Protein AF-A0A316FF30-F1 (afdb_monomer_lite)

Radius of gyration: 10.59 Å; chains: 1; bounding box: 27×17×27 Å

Organism: NCBI:txid512350

Structure (mmCIF, N/CA/C/O backbone):
data_AF-A0A316FF30-F1
#
_entry.id   AF-A0A316FF30-F1
#
loop_
_atom_site.group_PDB
_atom_site.id
_atom_site.type_symbol
_atom_site.label_atom_id
_atom_site.label_alt_id
_atom_site.label_comp_id
_atom_site.label_asym_id
_atom_site.label_entity_id
_atom_site.label_seq_id
_atom_site.pdbx_PDB_ins_code
_atom_site.Cartn_x
_atom_site.Cartn_y
_atom_site.Cartn_z
_atom_site.occupancy
_atom_site.B_iso_or_equiv
_atom_site.auth_seq_id
_atom_site.auth_comp_id
_atom_site.auth_asym_id
_atom_site.auth_atom_id
_atom_site.pdbx_PDB_model_num
ATOM 1 N N . MET A 1 1 ? -16.367 8.110 12.573 1.00 63.69 1 MET A N 1
ATOM 2 C CA . MET A 1 1 ? -16.411 8.513 11.148 1.00 63.69 1 MET A CA 1
ATOM 3 C C . MET A 1 1 ? -15.511 7.543 10.415 1.00 63.69 1 MET A C 1
ATOM 5 O O . MET A 1 1 ? -14.318 7.559 10.684 1.00 63.69 1 MET A O 1
ATOM 9 N N . SER A 1 2 ? -16.073 6.653 9.597 1.00 75.81 2 SER A N 1
ATOM 10 C CA . SER A 1 2 ? -15.293 5.611 8.922 1.00 75.81 2 SER A CA 1
ATOM 11 C C . SER A 1 2 ? -14.561 6.200 7.721 1.00 75.81 2 SER A C 1
ATOM 13 O O . SER A 1 2 ? -15.202 6.748 6.823 1.00 75.81 2 SER A O 1
ATO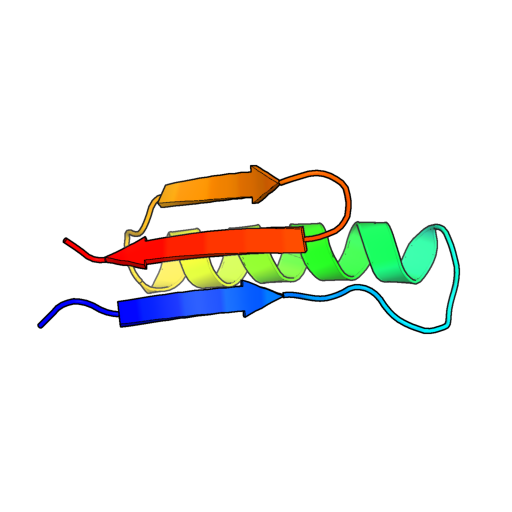M 15 N N . ILE A 1 3 ? -13.235 6.089 7.701 1.00 82.69 3 ILE A N 1
ATOM 16 C CA . ILE A 1 3 ? -12.402 6.532 6.578 1.00 82.69 3 ILE A CA 1
ATOM 17 C C . ILE A 1 3 ? -11.632 5.322 6.052 1.00 82.69 3 ILE A C 1
ATOM 19 O O . ILE A 1 3 ? -11.034 4.578 6.832 1.00 82.69 3 ILE A O 1
ATOM 23 N N . ARG A 1 4 ? -11.658 5.152 4.726 1.00 89.56 4 ARG A N 1
ATOM 24 C CA . ARG A 1 4 ? -10.858 4.182 3.975 1.00 89.56 4 ARG A CA 1
ATOM 25 C C . ARG A 1 4 ? -9.925 4.957 3.049 1.00 89.56 4 ARG A C 1
ATOM 27 O O . ARG A 1 4 ? -10.399 5.780 2.270 1.00 89.56 4 ARG A O 1
ATOM 34 N N . ILE A 1 5 ? -8.623 4.715 3.161 1.00 90.50 5 ILE A N 1
ATOM 35 C CA . ILE A 1 5 ? -7.598 5.308 2.289 1.00 90.50 5 ILE A CA 1
ATOM 36 C C . ILE A 1 5 ? -6.936 4.178 1.516 1.00 90.50 5 ILE A C 1
ATOM 38 O O . ILE A 1 5 ? -6.601 3.155 2.106 1.00 90.50 5 ILE A O 1
ATOM 42 N N . GLU A 1 6 ? -6.734 4.377 0.219 1.00 95.19 6 GLU A N 1
ATOM 43 C CA . GLU A 1 6 ? -6.057 3.418 -0.648 1.00 95.19 6 GLU A CA 1
ATOM 44 C C . GLU A 1 6 ? -4.834 4.065 -1.287 1.00 95.19 6 GLU A C 1
ATOM 46 O O . GLU A 1 6 ? -4.918 5.159 -1.847 1.00 95.19 6 GLU A O 1
ATOM 51 N N . ILE A 1 7 ? -3.698 3.378 -1.209 1.00 93.69 7 ILE A N 1
ATOM 52 C CA . ILE A 1 7 ? -2.434 3.823 -1.787 1.00 93.69 7 ILE A CA 1
ATOM 53 C C . ILE A 1 7 ? -2.069 2.870 -2.917 1.00 93.69 7 ILE A C 1
ATOM 55 O O . ILE A 1 7 ? -1.907 1.666 -2.708 1.00 93.69 7 ILE A O 1
ATOM 59 N N . HIS A 1 8 ? -1.930 3.440 -4.112 1.00 95.19 8 HIS A N 1
ATOM 60 C CA . HIS A 1 8 ? -1.662 2.727 -5.355 1.00 95.19 8 HIS A CA 1
ATOM 61 C C . HIS A 1 8 ? -0.262 3.083 -5.856 1.00 95.19 8 HIS A C 1
ATOM 63 O O . HIS A 1 8 ? -0.007 4.230 -6.227 1.00 95.19 8 HIS A O 1
ATOM 69 N N . ALA A 1 9 ? 0.644 2.106 -5.888 1.00 92.62 9 ALA A N 1
ATOM 70 C CA . ALA A 1 9 ? 1.927 2.267 -6.563 1.00 92.62 9 ALA A CA 1
ATOM 71 C C . ALA A 1 9 ? 1.703 2.247 -8.084 1.00 92.62 9 ALA A C 1
ATOM 73 O O . ALA A 1 9 ? 1.138 1.291 -8.617 1.00 92.62 9 ALA A O 1
ATOM 74 N N . THR A 1 10 ? 2.109 3.314 -8.775 1.00 89.44 10 THR A N 1
ATOM 75 C CA . THR A 1 10 ? 1.879 3.474 -10.220 1.00 89.44 10 THR A CA 1
ATOM 76 C C . THR A 1 10 ? 3.169 3.242 -11.017 1.00 89.44 10 THR A C 1
ATOM 78 O O . THR A 1 10 ? 3.658 2.117 -11.090 1.00 89.44 10 THR A O 1
ATOM 81 N N . ALA A 1 11 ? 3.731 4.280 -11.636 1.00 89.56 11 ALA A N 1
ATOM 82 C CA . ALA A 1 11 ? 4.982 4.194 -12.382 1.00 89.56 11 ALA A CA 1
ATOM 83 C C . ALA A 1 11 ? 6.195 4.221 -11.436 1.00 89.56 11 ALA A C 1
ATOM 85 O O . ALA A 1 11 ? 6.160 4.888 -10.407 1.00 89.56 11 ALA A O 1
ATOM 86 N N . GLY A 1 12 ? 7.274 3.524 -11.810 1.00 86.81 12 GLY A N 1
ATOM 87 C CA . GLY A 1 12 ? 8.517 3.445 -11.023 1.00 86.81 12 GLY A CA 1
ATOM 88 C C . GLY A 1 12 ? 8.885 2.038 -10.538 1.00 86.81 12 GLY A C 1
ATOM 89 O O . GLY A 1 12 ? 9.937 1.856 -9.937 1.00 86.81 12 GLY A O 1
ATOM 90 N N . GLY A 1 13 ? 8.061 1.024 -10.825 1.00 90.44 13 GLY A N 1
ATOM 91 C CA . GLY A 1 13 ? 8.386 -0.373 -10.528 1.00 90.44 13 GLY A CA 1
ATOM 92 C C . GLY A 1 13 ? 8.558 -0.632 -9.029 1.00 90.44 13 GLY A C 1
ATOM 93 O O . GLY A 1 13 ? 7.720 -0.222 -8.228 1.00 90.44 13 GLY A O 1
ATOM 94 N N . ALA A 1 14 ? 9.642 -1.313 -8.654 1.00 92.19 14 ALA A N 1
ATOM 95 C CA . ALA A 1 14 ? 9.904 -1.705 -7.268 1.00 92.19 14 ALA A CA 1
ATOM 96 C C . ALA A 1 14 ? 10.066 -0.505 -6.313 1.00 92.19 14 ALA A C 1
ATOM 98 O O . ALA A 1 14 ? 9.628 -0.577 -5.163 1.00 92.19 14 ALA A O 1
ATOM 99 N N . ASP A 1 15 ? 10.624 0.610 -6.789 1.00 94.88 15 ASP A N 1
ATOM 100 C CA . ASP A 1 15 ? 10.805 1.815 -5.971 1.00 94.88 15 ASP A CA 1
ATOM 101 C C . ASP A 1 15 ? 9.452 2.443 -5.619 1.00 94.88 15 ASP A C 1
ATOM 103 O O . ASP A 1 15 ? 9.220 2.843 -4.479 1.00 94.88 15 ASP A O 1
ATOM 107 N N . ALA A 1 16 ? 8.516 2.455 -6.573 1.00 93.69 16 ALA A N 1
ATOM 108 C CA . ALA A 1 16 ? 7.160 2.942 -6.340 1.00 93.69 16 ALA A CA 1
ATOM 109 C C . ALA A 1 16 ? 6.391 2.054 -5.350 1.00 93.69 16 ALA A C 1
ATOM 111 O O . ALA A 1 16 ? 5.653 2.569 -4.510 1.00 93.69 16 ALA A O 1
ATOM 112 N N . GLU A 1 17 ? 6.572 0.730 -5.419 1.00 93.69 17 GLU A N 1
ATOM 113 C CA . GLU A 1 17 ? 5.987 -0.199 -4.443 1.00 93.69 17 GLU A CA 1
ATOM 114 C C . GLU A 1 17 ? 6.578 -0.001 -3.038 1.00 93.69 17 GLU A C 1
ATOM 116 O O . GLU A 1 17 ? 5.838 -0.044 -2.053 1.00 93.69 17 GLU A O 1
ATOM 121 N N . THR A 1 18 ? 7.885 0.258 -2.948 1.00 94.31 18 THR A N 1
ATOM 122 C CA . THR A 1 18 ? 8.580 0.535 -1.680 1.00 94.31 18 THR A CA 1
ATOM 123 C C . THR A 1 18 ? 8.068 1.830 -1.059 1.00 94.31 18 THR A C 1
ATOM 125 O O . THR A 1 18 ? 7.609 1.828 0.082 1.00 94.31 18 THR A O 1
ATOM 128 N N . PHE A 1 19 ? 8.035 2.913 -1.839 1.00 95.00 19 PHE A N 1
ATOM 129 C CA . PHE A 1 19 ? 7.528 4.206 -1.387 1.00 95.00 19 PHE A CA 1
ATOM 130 C C . PHE A 1 19 ? 6.060 4.141 -0.942 1.00 95.00 19 PHE A C 1
ATOM 132 O O . PHE A 1 19 ? 5.690 4.719 0.078 1.00 95.00 19 PHE A O 1
ATOM 139 N N . ALA A 1 20 ? 5.210 3.410 -1.671 1.00 95.69 20 ALA A N 1
ATOM 140 C CA . ALA A 1 20 ? 3.812 3.226 -1.284 1.00 95.69 20 ALA A CA 1
ATOM 141 C C . ALA A 1 20 ? 3.673 2.543 0.090 1.00 95.69 20 ALA A C 1
ATOM 143 O O . ALA A 1 20 ? 2.800 2.925 0.872 1.00 95.69 20 ALA A O 1
ATOM 144 N N . GLY A 1 21 ? 4.551 1.583 0.402 1.00 94.62 21 GLY A N 1
ATOM 145 C CA . GLY A 1 21 ? 4.615 0.949 1.719 1.00 94.62 21 GLY A CA 1
ATOM 146 C C . GLY A 1 21 ? 5.062 1.915 2.814 1.00 94.62 21 GLY A C 1
ATOM 147 O O . GLY A 1 21 ? 4.380 2.053 3.827 1.00 94.62 21 GLY A O 1
ATOM 148 N N . GLU A 1 22 ? 6.147 2.656 2.583 1.00 96.25 22 GLU A N 1
ATOM 149 C CA . GLU A 1 22 ? 6.647 3.660 3.534 1.00 96.25 22 GLU A CA 1
ATOM 150 C C . GLU A 1 22 ? 5.601 4.742 3.840 1.00 96.25 22 GLU A C 1
ATOM 152 O O . GLU A 1 22 ? 5.435 5.161 4.991 1.00 96.25 22 GLU A O 1
ATOM 157 N N . LEU A 1 23 ? 4.850 5.170 2.820 1.00 95.38 23 LEU A N 1
ATOM 158 C CA . LEU A 1 23 ? 3.747 6.111 2.974 1.00 95.38 23 LEU A CA 1
ATOM 159 C C . LEU A 1 23 ? 2.605 5.506 3.798 1.00 95.38 23 LEU A C 1
ATOM 161 O O . LEU A 1 23 ? 2.094 6.172 4.700 1.00 95.38 23 LEU A O 1
ATOM 165 N N . ALA A 1 24 ? 2.217 4.256 3.530 1.00 94.94 24 ALA A N 1
ATOM 166 C CA . ALA A 1 24 ? 1.194 3.564 4.312 1.00 94.94 24 ALA A CA 1
ATOM 167 C C . ALA A 1 24 ? 1.585 3.489 5.798 1.00 94.94 24 ALA A C 1
ATOM 169 O O . ALA A 1 24 ? 0.778 3.826 6.668 1.00 94.94 24 ALA A O 1
ATOM 170 N N . ASP A 1 25 ? 2.842 3.156 6.090 1.00 94.38 25 ASP A N 1
ATOM 171 C CA . ASP A 1 25 ? 3.374 3.087 7.454 1.00 94.38 25 ASP A CA 1
ATOM 172 C C . ASP A 1 25 ? 3.429 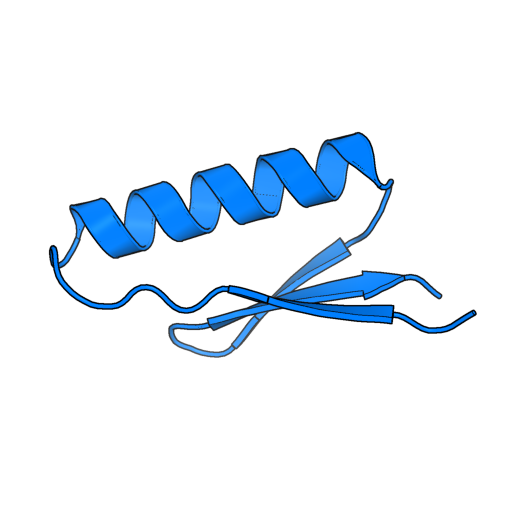4.461 8.136 1.00 94.38 25 ASP A C 1
ATOM 174 O O . ASP A 1 25 ? 3.192 4.587 9.343 1.00 94.38 25 ASP A O 1
ATOM 178 N N . ALA A 1 26 ? 3.746 5.521 7.390 1.00 95.62 26 ALA A N 1
ATOM 179 C CA . ALA A 1 26 ? 3.722 6.887 7.906 1.00 95.62 26 ALA A CA 1
ATOM 180 C C . ALA A 1 26 ? 2.295 7.329 8.266 1.00 95.62 26 ALA A C 1
ATOM 182 O O . ALA A 1 26 ? 2.067 7.846 9.364 1.00 95.62 26 ALA A O 1
ATOM 183 N N . VAL A 1 27 ? 1.322 7.077 7.383 1.00 92.19 27 VAL A N 1
ATOM 184 C CA . VAL A 1 27 ? -0.091 7.409 7.625 1.00 92.19 27 VAL A CA 1
ATOM 185 C C . VAL A 1 27 ? -0.645 6.584 8.786 1.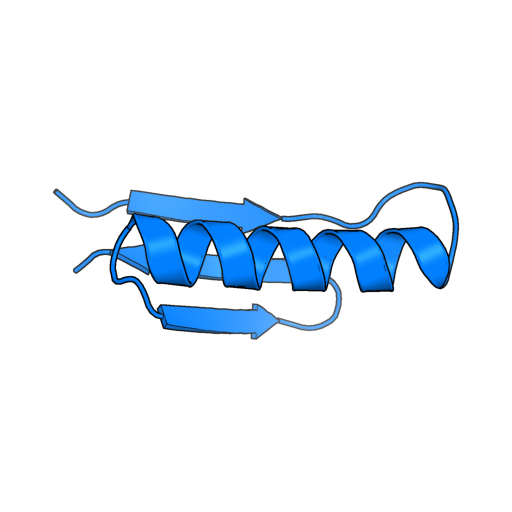00 92.19 27 VAL A C 1
ATOM 187 O O . VAL A 1 27 ? -1.317 7.140 9.654 1.00 92.19 27 VAL A O 1
ATOM 190 N N . SER A 1 28 ? -0.315 5.292 8.855 1.00 91.81 28 SER A N 1
ATOM 191 C CA . SER A 1 28 ? -0.680 4.404 9.962 1.00 91.81 28 SER A CA 1
ATOM 192 C C . SER A 1 28 ? -0.247 4.962 11.312 1.00 91.81 28 SER A C 1
ATOM 194 O O . SER A 1 28 ? -1.078 5.123 12.207 1.00 91.81 28 SER A O 1
ATOM 196 N N . ARG A 1 29 ? 1.034 5.336 11.437 1.00 93.00 29 ARG A N 1
ATOM 197 C CA . ARG A 1 29 ? 1.600 5.902 12.671 1.00 93.00 29 ARG A CA 1
ATOM 198 C C . ARG A 1 29 ? 0.987 7.247 13.034 1.00 93.00 29 ARG A C 1
ATOM 200 O O . ARG A 1 29 ? 0.735 7.497 14.208 1.00 93.00 29 ARG A O 1
ATOM 207 N N . HIS A 1 30 ? 0.743 8.106 12.046 1.00 92.31 30 HIS A N 1
ATOM 208 C CA . HIS A 1 30 ? 0.159 9.423 12.286 1.00 92.31 30 HIS A CA 1
ATOM 209 C C . HIS A 1 30 ? -1.308 9.337 12.729 1.00 92.31 30 HIS A C 1
ATOM 211 O O . HIS A 1 30 ? -1.715 10.017 13.668 1.00 92.31 30 HIS A O 1
ATOM 217 N N . ALA A 1 31 ? -2.106 8.509 12.053 1.00 88.44 31 ALA A N 1
ATOM 218 C CA . ALA A 1 31 ? -3.547 8.434 12.271 1.00 88.44 31 ALA A CA 1
ATOM 219 C C . ALA A 1 31 ? -3.969 7.353 13.284 1.00 88.44 31 ALA A C 1
ATOM 221 O O . ALA A 1 31 ? -5.145 7.311 13.650 1.00 88.44 31 ALA A O 1
ATOM 222 N N . GLY A 1 32 ? -3.046 6.495 13.734 1.00 88.56 32 GLY A N 1
ATOM 223 C CA . GLY A 1 32 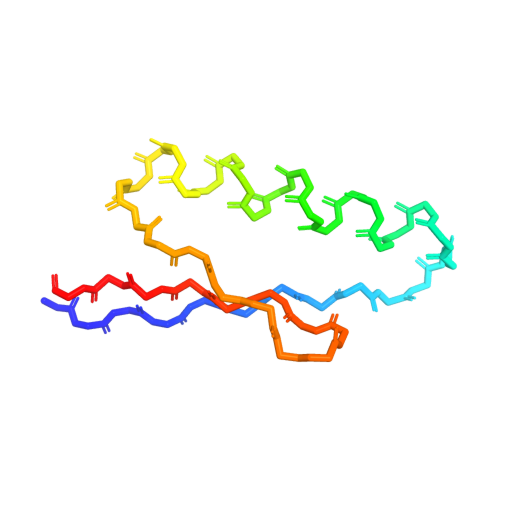? -3.337 5.374 14.631 1.00 88.56 32 GLY A CA 1
ATOM 224 C C . GLY A 1 32 ? -4.231 4.312 13.985 1.00 88.56 32 GLY A C 1
ATOM 225 O O . GLY A 1 32 ? -5.109 3.766 14.646 1.00 88.56 32 GLY A O 1
ATOM 226 N N . VAL A 1 33 ? -4.056 4.070 12.684 1.00 88.50 33 VAL A N 1
ATOM 227 C CA . VAL A 1 33 ? -4.904 3.177 11.872 1.00 88.50 33 VAL A CA 1
ATOM 228 C C . VAL A 1 33 ? -4.129 1.958 11.394 1.00 88.50 33 VAL A C 1
ATOM 230 O O . VAL A 1 33 ? -2.921 2.029 11.182 1.00 88.50 33 VAL A O 1
ATOM 233 N N . THR A 1 34 ? -4.815 0.840 11.181 1.00 87.94 34 THR A N 1
ATOM 234 C CA . THR A 1 34 ? -4.189 -0.388 10.672 1.00 87.94 34 THR A CA 1
ATOM 235 C C . THR A 1 34 ? -4.073 -0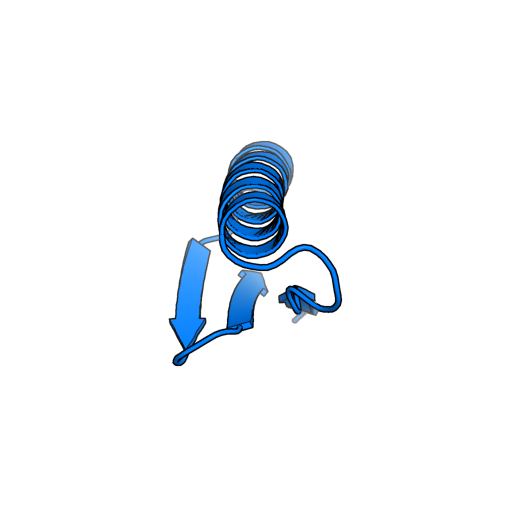.345 9.150 1.00 87.94 34 THR A C 1
ATOM 237 O O . THR A 1 34 ? -4.991 0.117 8.470 1.00 87.94 34 THR A O 1
ATOM 240 N N . VAL A 1 35 ? -2.953 -0.850 8.630 1.00 90.62 35 VAL A N 1
ATOM 241 C CA . VAL A 1 35 ? -2.708 -1.047 7.195 1.00 90.62 35 VAL A CA 1
ATOM 242 C C . VAL A 1 35 ? -2.945 -2.512 6.849 1.00 90.62 35 VAL A C 1
ATOM 244 O O . VAL A 1 35 ? -2.420 -3.404 7.514 1.00 90.62 35 VAL A O 1
ATOM 247 N N . ALA A 1 36 ? -3.696 -2.757 5.784 1.00 91.56 36 ALA A N 1
ATOM 248 C CA . ALA A 1 36 ? -3.801 -4.043 5.115 1.00 91.56 36 ALA A CA 1
ATOM 249 C C . ALA A 1 36 ? -3.197 -3.937 3.710 1.00 91.56 36 ALA A C 1
ATOM 251 O O . ALA A 1 36 ? -3.280 -2.890 3.067 1.00 91.56 36 ALA A O 1
ATOM 252 N N . ARG A 1 37 ? -2.594 -5.022 3.217 1.00 89.44 37 ARG A N 1
ATOM 253 C CA . ARG A 1 37 ? -2.108 -5.106 1.834 1.00 89.44 37 ARG A CA 1
ATOM 254 C C . ARG A 1 37 ? -3.024 -6.015 1.024 1.00 89.44 37 ARG A C 1
ATOM 256 O O . ARG A 1 37 ? -3.109 -7.209 1.293 1.00 89.44 37 ARG A O 1
ATOM 263 N N . GLU A 1 38 ? -3.665 -5.449 0.008 1.00 89.25 38 GLU A N 1
ATOM 264 C CA . GLU A 1 38 ? -4.542 -6.147 -0.934 1.00 89.25 38 GLU A CA 1
ATOM 265 C C . GLU A 1 38 ? -3.852 -6.184 -2.306 1.00 89.25 38 GLU A C 1
ATOM 267 O O . GLU A 1 38 ? -3.983 -5.289 -3.143 1.00 89.25 38 GLU A O 1
ATOM 272 N N . GLY A 1 39 ? -3.015 -7.204 -2.518 1.00 85.44 39 GLY A N 1
ATOM 273 C CA . GLY A 1 39 ? -2.184 -7.320 -3.718 1.00 85.44 39 GLY A CA 1
ATOM 274 C C . GLY A 1 39 ? -1.148 -6.193 -3.825 1.00 85.44 39 GLY A C 1
ATOM 275 O O . GLY A 1 39 ? -0.140 -6.191 -3.110 1.00 85.44 39 GLY A O 1
ATOM 276 N N . ARG A 1 40 ? -1.387 -5.251 -4.747 1.00 82.69 40 ARG A N 1
ATOM 277 C CA . ARG A 1 40 ? -0.535 -4.069 -4.993 1.00 82.69 40 ARG A CA 1
ATOM 278 C C . ARG A 1 40 ? -1.035 -2.785 -4.323 1.00 82.69 40 ARG A C 1
ATOM 280 O O . ARG A 1 40 ? -0.415 -1.741 -4.496 1.00 82.69 40 ARG A O 1
ATOM 287 N N . VAL A 1 41 ? -2.133 -2.855 -3.575 1.00 89.81 41 VAL A N 1
ATOM 288 C CA . VAL A 1 41 ? -2.749 -1.696 -2.920 1.00 89.81 41 VAL A CA 1
ATOM 289 C C . VAL A 1 41 ? -2.558 -1.798 -1.411 1.00 89.81 41 VAL A C 1
ATOM 291 O O . VAL A 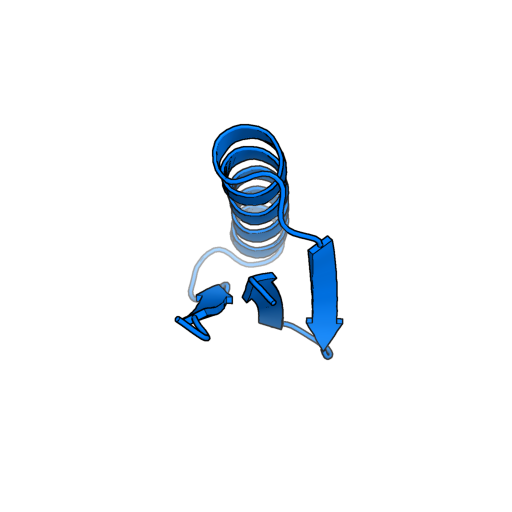1 41 ? -2.732 -2.873 -0.831 1.00 89.81 41 VAL A O 1
ATOM 294 N N . PHE A 1 42 ? -2.216 -0.681 -0.769 1.00 92.38 42 PHE A N 1
ATOM 295 C CA . PHE A 1 42 ? -2.252 -0.562 0.691 1.00 92.38 42 PHE A CA 1
ATOM 296 C C . PHE A 1 42 ? -3.549 0.123 1.105 1.00 92.38 42 PHE A C 1
ATOM 298 O O . PHE A 1 42 ? -3.853 1.217 0.631 1.00 92.38 42 PHE A O 1
ATOM 305 N N . VAL A 1 43 ? -4.308 -0.518 1.985 1.00 92.06 43 VAL A N 1
ATOM 306 C CA . VAL A 1 43 ? -5.612 -0.050 2.456 1.00 92.06 43 VAL A CA 1
ATOM 307 C C . VAL A 1 43 ? -5.511 0.279 3.939 1.00 92.06 43 VAL A C 1
ATOM 309 O O . VAL A 1 43 ? -5.063 -0.546 4.731 1.00 92.06 43 VAL A O 1
ATOM 312 N N . LEU A 1 44 ? -5.926 1.484 4.328 1.00 89.62 44 LEU A N 1
ATOM 313 C CA . LEU A 1 44 ? -5.954 1.923 5.722 1.00 89.62 44 LEU A CA 1
ATOM 314 C C . LEU A 1 44 ? -7.390 2.121 6.190 1.00 89.62 44 LEU A C 1
ATOM 316 O O . LEU A 1 44 ? -8.181 2.783 5.512 1.00 89.62 44 LEU A O 1
ATOM 320 N N . HIS A 1 45 ? -7.699 1.595 7.375 1.00 85.44 45 HIS A N 1
ATOM 321 C CA . HIS A 1 45 ? -9.029 1.677 7.975 1.00 85.44 45 HIS A CA 1
ATOM 322 C C . HIS A 1 45 ? -8.999 2.398 9.321 1.00 85.44 45 HIS A C 1
ATOM 324 O O . HIS A 1 45 ? -8.290 1.988 10.241 1.00 85.44 45 HIS A O 1
ATOM 330 N N . ARG A 1 46 ? -9.831 3.437 9.454 1.00 76.19 46 ARG A N 1
ATOM 331 C CA . ARG A 1 46 ? -10.164 4.044 10.748 1.00 76.19 46 ARG A CA 1
ATOM 332 C C . ARG A 1 46 ? -11.578 3.638 11.154 1.00 76.19 46 ARG A C 1
ATOM 334 O O . ARG A 1 46 ? -12.528 4.012 10.460 1.00 76.19 46 ARG A O 1
ATOM 341 N N . LEU A 1 47 ? -11.680 2.868 12.238 1.00 65.44 47 LEU A N 1
ATOM 342 C CA . LEU A 1 47 ? -12.939 2.499 12.897 1.00 65.44 47 LEU A CA 1
ATOM 343 C C . LEU A 1 47 ? -13.460 3.668 13.747 1.00 65.44 47 LEU A C 1
ATOM 345 O O . LEU A 1 47 ? -12.628 4.326 14.413 1.00 65.44 47 LEU A O 1
#

Sequence (47 aa):
MSIRIEIHATAGGADAETFAGELADAVSRHAGVTVAREGRVFVLHRL

pLDDT: mean 89.54, std 6.93, range [63.69, 96.25]

Secondary structure (DSSP, 8-state):
--EEEEEE--TTTHHHHHHHHHHHHHHHHHHT-EEEEETTEEEEEE-

Foldseek 3Di:
DKDKDKFAQDPDPPVSLVVSVVVLVVCCVVVVWDWDDDPSMIMTIDD